Protein AF-A0A3D3VNW4-F1 (afdb_monomer_lite)

Foldseek 3Di:
DDDDDDDDDDDDDDPPPPPPPVPPPVVNVVVVVVVVVVVVVVVVVVLVVLLVVLLLLLLCLLAVVCLDDDNNQLSLLSNLLSLLVCVVSVHHSLRSLVVSVVVYPDDPVRRVQSSVLSVVQCVVCVVVDDPVQSVCSNVRHGGPDDRDRRDD

Radius of gyration: 31.42 Å; chains: 1; bounding box: 55×64×94 Å

Sequence (152 aa):
MRPTLSALFLVPTLLASLGLSQVVPVQANIDAQAQRRVQEQAEVARRQRRIEDHLQRIVPALDPQNLTGPKATLTTSQALAALFSLQTEGVSPREALRRAVDCSDLTAQTTRAPMNYLFLCWQTNAKKITSPIAQSMRSGSPPPFPIAPFAP

Structure (mmCIF, N/CA/C/O backbone):
data_AF-A0A3D3VNW4-F1
#
_entry.id   AF-A0A3D3VNW4-F1
#
loop_
_atom_site.group_PDB
_atom_site.id
_atom_site.type_symbol
_atom_site.label_atom_id
_atom_site.label_alt_id
_atom_site.label_comp_id
_atom_site.label_asym_id
_atom_site.label_entity_id
_atom_site.label_seq_id
_atom_site.pdbx_PDB_ins_code
_atom_site.Cartn_x
_atom_site.Cartn_y
_atom_site.Cartn_z
_atom_site.occupancy
_atom_site.B_iso_or_equiv
_atom_site.auth_seq_id
_atom_site.auth_comp_id
_atom_site.auth_asym_id
_atom_site.auth_atom_id
_atom_site.pdbx_PDB_model_num
ATOM 1 N N . MET A 1 1 ? -38.430 50.744 72.245 1.00 38.31 1 MET A N 1
ATOM 2 C CA . MET A 1 1 ? -39.179 50.004 73.278 1.00 38.31 1 MET A CA 1
ATOM 3 C C . MET A 1 1 ? -38.632 48.583 73.346 1.00 38.31 1 MET A C 1
ATOM 5 O O . MET A 1 1 ? -38.533 47.933 72.320 1.00 38.31 1 MET A O 1
ATOM 9 N N . ARG A 1 2 ? -38.173 48.220 74.550 1.00 40.16 2 ARG A N 1
ATOM 10 C CA . ARG A 1 2 ? -37.872 46.900 75.147 1.00 40.16 2 ARG A CA 1
ATOM 11 C C . ARG A 1 2 ? -38.702 45.692 74.610 1.00 40.16 2 ARG A C 1
ATOM 13 O O . ARG A 1 2 ? -39.829 45.935 74.200 1.00 40.16 2 ARG A O 1
ATOM 20 N N . PRO A 1 3 ? -38.333 44.422 74.908 1.00 55.91 3 PRO A N 1
ATOM 21 C CA . PRO A 1 3 ? -37.075 43.688 74.653 1.00 55.91 3 PRO A CA 1
ATOM 22 C C . PRO A 1 3 ? -37.359 42.161 74.413 1.00 55.91 3 PRO A C 1
ATOM 24 O O . PRO A 1 3 ? -38.501 41.781 74.176 1.00 55.91 3 PRO A O 1
ATOM 27 N N . THR A 1 4 ? -36.352 41.292 74.628 1.00 46.75 4 THR A N 1
ATOM 28 C CA . THR A 1 4 ? -36.445 39.870 75.082 1.00 46.75 4 THR A CA 1
ATOM 29 C C . THR A 1 4 ? -36.952 38.815 74.073 1.00 46.75 4 THR A C 1
ATOM 31 O O . THR A 1 4 ? -37.939 39.034 73.399 1.00 46.75 4 THR A O 1
ATOM 34 N N . LEU A 1 5 ? -36.359 37.625 73.900 1.00 46.22 5 LEU A N 1
ATOM 35 C CA . LEU A 1 5 ? -35.651 36.756 74.846 1.00 46.22 5 LEU A CA 1
ATOM 36 C C . LEU A 1 5 ? -34.738 35.741 74.125 1.00 46.22 5 LEU A C 1
ATOM 38 O O . LEU A 1 5 ? -35.015 35.286 73.020 1.00 46.22 5 LEU A O 1
ATOM 42 N N . SER A 1 6 ? -33.682 35.383 74.848 1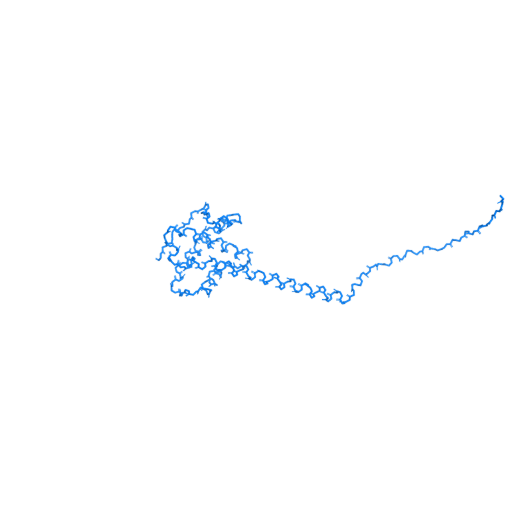.00 46.81 6 SER A N 1
ATOM 43 C CA . SER A 1 6 ? -32.773 34.245 74.730 1.00 46.81 6 SER A CA 1
ATOM 44 C C . SER A 1 6 ? -33.367 32.927 74.220 1.00 46.81 6 SER A C 1
ATOM 46 O O . SER A 1 6 ? -34.413 32.504 74.697 1.00 46.81 6 SER A O 1
ATOM 48 N N . ALA A 1 7 ? -32.579 32.187 73.435 1.00 48.78 7 ALA A N 1
ATOM 49 C CA . ALA A 1 7 ? -32.370 30.752 73.653 1.00 48.78 7 ALA A CA 1
ATOM 50 C C . ALA A 1 7 ? -31.088 30.292 72.940 1.00 48.78 7 ALA A C 1
ATOM 52 O O . ALA A 1 7 ? -31.068 30.024 71.742 1.00 48.78 7 ALA A O 1
ATOM 53 N N . LEU A 1 8 ? -30.008 30.216 73.717 1.00 49.47 8 LEU A N 1
ATOM 54 C CA . LEU A 1 8 ? -28.849 29.380 73.429 1.00 49.47 8 LEU A CA 1
ATOM 55 C C . LEU A 1 8 ? -29.329 27.923 73.460 1.00 49.47 8 LEU A C 1
ATOM 57 O O . LEU A 1 8 ? -29.712 27.436 74.521 1.00 49.47 8 LEU A O 1
ATOM 61 N N . PHE A 1 9 ? -29.299 27.238 72.320 1.00 42.00 9 PHE A N 1
ATOM 62 C CA . PHE A 1 9 ? -29.324 25.780 72.283 1.00 42.00 9 PHE A CA 1
ATOM 63 C C . PHE A 1 9 ? -28.052 25.289 71.597 1.00 42.00 9 PHE A C 1
ATOM 65 O O . PHE A 1 9 ? -27.801 25.536 70.420 1.00 42.00 9 PHE A O 1
ATOM 72 N N . LEU A 1 10 ? -27.223 24.654 72.416 1.00 45.44 10 LEU A N 1
ATOM 73 C CA . LEU A 1 10 ? -26.087 23.832 72.035 1.00 45.44 10 LEU A CA 1
ATOM 74 C C . LEU A 1 10 ? -26.578 22.514 71.400 1.00 45.44 10 LEU A C 1
ATOM 76 O O . LEU A 1 10 ? -27.710 22.102 71.654 1.00 45.44 10 LEU A O 1
ATOM 80 N N . VAL A 1 11 ? -25.631 21.814 70.750 1.00 44.25 11 VAL A N 1
ATOM 81 C CA . VAL A 1 11 ? -25.617 20.381 70.348 1.00 44.25 11 VAL A CA 1
ATOM 82 C C . VAL A 1 11 ? -26.058 20.112 68.885 1.00 44.25 11 VAL A C 1
ATOM 84 O O . VAL A 1 11 ? -27.041 20.695 68.443 1.00 44.25 11 VAL A O 1
ATOM 87 N N . PRO A 1 12 ? -25.460 19.158 68.130 1.00 47.75 12 PRO A N 1
ATOM 88 C CA . PRO A 1 12 ? -24.067 18.696 68.035 1.00 47.75 12 PRO A CA 1
ATOM 89 C C . PRO A 1 12 ? -23.538 18.664 66.576 1.00 47.75 12 PRO A C 1
ATOM 91 O O . PRO A 1 12 ? -24.267 18.741 65.592 1.00 47.75 12 PRO A O 1
ATOM 94 N N . THR A 1 13 ? -22.234 18.435 66.448 1.00 51.59 13 THR A N 1
ATOM 95 C CA . THR A 1 13 ? -21.565 17.871 65.267 1.00 51.59 13 THR A CA 1
ATOM 96 C C . THR A 1 13 ? -22.319 16.696 64.631 1.00 51.59 13 THR A C 1
ATOM 98 O O . THR A 1 13 ? -22.477 15.652 65.262 1.00 51.59 13 THR A O 1
ATOM 101 N N . LEU A 1 14 ? -22.633 16.808 63.340 1.00 43.06 14 LEU A N 1
ATOM 102 C CA . LEU A 1 14 ? -22.711 15.667 62.426 1.00 43.06 14 LEU A CA 1
ATOM 103 C C . LEU A 1 14 ? -21.793 15.949 61.233 1.00 43.06 14 LEU A C 1
ATOM 105 O O . LEU A 1 14 ? -22.206 16.433 60.181 1.00 43.06 14 LEU A O 1
ATOM 109 N N . LEU A 1 15 ? -20.509 15.630 61.431 1.00 46.66 15 LEU A N 1
ATOM 110 C CA . LEU A 1 15 ? -19.656 15.153 60.348 1.00 46.66 15 LEU A CA 1
ATOM 111 C C . LEU A 1 15 ? -20.322 13.889 59.791 1.00 46.66 15 LEU A C 1
ATOM 113 O O . LEU A 1 15 ? -20.152 12.796 60.321 1.00 46.66 15 LEU A O 1
ATOM 117 N N . ALA A 1 16 ? -21.127 14.050 58.754 1.00 42.75 16 ALA A N 1
ATOM 118 C CA . ALA A 1 16 ? -21.629 12.943 57.960 1.00 42.75 16 ALA A CA 1
ATOM 119 C C . ALA A 1 16 ? -21.883 13.426 56.531 1.00 42.75 16 ALA A C 1
ATOM 121 O O . ALA A 1 16 ? -22.953 13.217 55.965 1.00 42.75 16 ALA A O 1
ATOM 122 N N . SER A 1 17 ? -20.881 14.051 55.906 1.00 46.41 17 SER A N 1
ATOM 123 C CA . SER A 1 17 ? -20.749 13.961 54.453 1.00 46.41 17 SER A CA 1
ATOM 124 C C . SER A 1 17 ? -20.330 12.528 54.132 1.00 46.41 17 SER A C 1
ATOM 126 O O . SER A 1 17 ? -19.166 12.218 53.884 1.00 46.41 17 SER A O 1
ATOM 128 N N . LEU A 1 18 ? -21.326 11.642 54.227 1.00 41.62 18 LEU A N 1
ATOM 129 C CA . LEU A 1 18 ? -21.352 10.328 53.614 1.00 41.62 18 LEU A CA 1
ATOM 130 C C . LEU A 1 18 ? -20.680 10.444 52.255 1.00 41.62 18 LEU A C 1
ATOM 132 O O . LEU A 1 18 ? -21.104 11.241 51.414 1.00 41.62 18 LEU A O 1
ATOM 136 N N . GLY A 1 19 ? -19.608 9.672 52.085 1.00 42.41 19 GLY A N 1
ATOM 137 C CA . GLY A 1 19 ? -18.965 9.494 50.802 1.00 42.41 19 GLY A CA 1
ATOM 138 C C . GLY A 1 19 ? -20.049 9.249 49.769 1.00 42.41 19 GLY A C 1
ATOM 139 O O . GLY A 1 19 ? -20.773 8.255 49.844 1.00 42.41 19 GLY A O 1
ATOM 140 N N . LEU A 1 20 ? -20.173 10.193 48.839 1.00 43.53 20 LEU A N 1
ATOM 141 C CA . LEU A 1 20 ? -20.898 10.022 47.597 1.00 43.53 20 LEU A CA 1
ATOM 142 C C . LEU A 1 20 ? -20.192 8.890 46.846 1.00 43.53 20 LEU A C 1
ATOM 144 O O . LEU A 1 20 ? -19.396 9.121 45.942 1.00 43.53 20 LEU A O 1
ATOM 148 N N . SER A 1 21 ? -20.468 7.646 47.237 1.00 47.94 21 SER A N 1
ATOM 149 C CA . SER A 1 21 ? -20.459 6.552 46.287 1.00 47.94 21 SER A CA 1
ATOM 150 C C . SER A 1 21 ? -21.483 6.965 45.247 1.00 47.94 21 SER A C 1
ATOM 152 O O . SER A 1 21 ? -22.687 6.840 45.466 1.00 47.94 21 SER A O 1
ATOM 154 N N . GLN A 1 22 ? -21.001 7.563 44.156 1.00 51.34 22 GLN A N 1
ATOM 155 C CA . GLN A 1 22 ? -21.754 7.669 42.922 1.00 51.34 22 GLN A CA 1
ATOM 156 C C . GLN A 1 22 ? -22.114 6.240 42.523 1.00 51.34 22 GLN A C 1
ATOM 158 O O . GLN A 1 22 ? -21.373 5.553 41.823 1.00 51.34 22 GLN A O 1
ATOM 163 N N . VAL A 1 23 ? -23.255 5.771 43.012 1.00 49.50 23 VAL A N 1
ATOM 164 C CA . VAL A 1 23 ? -23.932 4.612 42.462 1.00 49.50 23 VAL A CA 1
ATOM 165 C C . VAL A 1 23 ? -24.478 5.100 41.130 1.00 49.50 23 VAL A C 1
ATOM 167 O O . VAL A 1 23 ? -25.577 5.643 41.051 1.00 49.50 23 VAL A O 1
ATOM 170 N N . VAL A 1 24 ? -23.657 5.000 40.083 1.00 54.84 24 VAL A N 1
ATOM 171 C CA . VAL A 1 24 ? -24.140 5.150 38.713 1.00 54.84 24 VAL A CA 1
ATOM 172 C C . VAL A 1 24 ? -25.221 4.081 38.552 1.00 54.84 24 VAL A C 1
ATOM 174 O O . VAL A 1 24 ? -24.919 2.900 38.752 1.00 54.84 24 VAL A O 1
ATOM 177 N N . PRO A 1 25 ? -26.482 4.455 38.270 1.00 60.22 25 PRO A N 1
ATOM 178 C CA . PRO A 1 25 ? -27.547 3.477 38.133 1.00 60.22 25 PRO A CA 1
ATOM 179 C C . PRO A 1 25 ? -27.129 2.465 37.067 1.00 60.22 25 PRO A C 1
ATOM 181 O O . PRO A 1 25 ? -26.624 2.847 36.012 1.00 60.22 25 PRO A O 1
ATOM 184 N N . VAL A 1 26 ? -27.309 1.173 37.354 1.00 61.88 26 VAL A N 1
ATOM 185 C CA . VAL A 1 26 ? -26.850 0.053 36.509 1.00 61.88 26 VAL A CA 1
ATOM 186 C C . VAL A 1 26 ? -27.244 0.251 35.037 1.00 61.88 26 VAL A C 1
ATOM 188 O O . VAL A 1 26 ? -26.449 -0.041 34.147 1.00 61.88 26 VAL A O 1
ATOM 191 N N . GLN A 1 27 ? -28.407 0.859 34.783 1.00 61.34 27 GLN A N 1
ATOM 192 C CA . GLN A 1 27 ? -28.884 1.211 33.445 1.00 61.34 27 GLN A CA 1
ATOM 193 C C . GLN A 1 27 ? -27.986 2.223 32.710 1.00 61.34 27 GLN A C 1
ATOM 195 O O . GLN A 1 27 ? -27.652 2.004 31.552 1.00 61.34 27 GLN A O 1
ATOM 200 N N . ALA A 1 28 ? -27.506 3.274 33.382 1.00 62.59 28 ALA A N 1
ATOM 201 C CA . ALA A 1 28 ? -26.591 4.247 32.779 1.00 62.59 28 ALA A CA 1
ATOM 202 C C . ALA A 1 28 ? -25.217 3.631 32.456 1.00 62.59 28 ALA A C 1
ATOM 204 O O . ALA A 1 28 ? -24.564 4.043 31.500 1.00 62.59 28 ALA A O 1
ATOM 205 N N . ASN A 1 29 ? -24.783 2.618 33.215 1.00 68.75 29 ASN A N 1
ATOM 206 C CA . ASN A 1 29 ? -23.558 1.876 32.908 1.00 68.75 29 ASN A CA 1
ATOM 207 C C . ASN A 1 29 ? -23.748 0.940 31.697 1.00 68.75 29 ASN A C 1
ATOM 209 O O . ASN A 1 29 ? -22.856 0.840 30.856 1.00 68.75 29 ASN A O 1
ATOM 213 N N . ILE A 1 30 ? -24.919 0.303 31.566 1.00 69.94 30 ILE A N 1
ATOM 214 C CA . ILE A 1 30 ? -25.278 -0.515 30.395 1.00 69.94 30 ILE A CA 1
ATOM 215 C C . ILE A 1 30 ? -25.348 0.354 29.132 1.00 69.94 30 ILE A C 1
ATOM 217 O O . ILE A 1 30 ? -24.743 0.003 28.118 1.00 69.94 30 ILE A O 1
ATOM 221 N N . ASP A 1 31 ? -26.002 1.514 29.203 1.00 73.56 31 ASP A N 1
ATO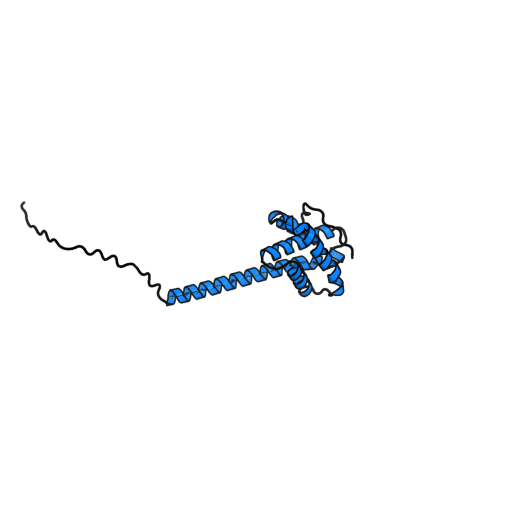M 222 C CA . ASP A 1 31 ? -26.118 2.437 28.072 1.00 73.56 31 ASP A CA 1
ATOM 223 C C . ASP A 1 31 ? -24.748 3.019 27.680 1.00 73.56 31 ASP A C 1
ATOM 225 O O . ASP A 1 31 ? -24.418 3.090 26.495 1.00 73.56 31 ASP A O 1
ATOM 229 N N . ALA A 1 32 ? -23.890 3.348 28.654 1.00 76.00 32 ALA A N 1
ATOM 230 C CA . ALA A 1 32 ? -22.519 3.794 28.396 1.00 76.00 32 ALA A CA 1
ATOM 231 C C . ALA A 1 32 ? -21.650 2.692 27.761 1.00 76.00 32 ALA A C 1
ATOM 233 O O . ALA A 1 32 ? -20.858 2.970 26.861 1.00 76.00 32 ALA A O 1
ATOM 234 N N . GLN A 1 33 ? -21.797 1.433 28.186 1.00 77.81 33 GLN A N 1
ATOM 235 C CA . GLN A 1 33 ? -21.113 0.300 27.555 1.00 77.81 33 GLN A CA 1
ATOM 236 C C . GLN A 1 33 ? -21.622 0.044 26.132 1.00 77.81 33 GLN A C 1
ATOM 238 O O . GLN A 1 33 ? -20.817 -0.222 25.239 1.00 77.81 33 GLN A O 1
ATOM 243 N N . ALA A 1 34 ? -22.931 0.160 25.896 1.00 79.75 34 ALA A N 1
ATOM 244 C CA . ALA A 1 34 ? -23.509 0.057 24.561 1.00 79.75 34 ALA A CA 1
ATOM 245 C C . ALA A 1 34 ? -22.986 1.173 23.639 1.00 79.75 34 ALA A C 1
ATOM 247 O O . ALA A 1 34 ? -22.551 0.890 22.524 1.00 79.75 34 ALA A O 1
ATOM 248 N N . GLN A 1 35 ? -22.927 2.418 24.122 1.00 81.38 35 GLN A N 1
ATOM 249 C CA . GLN A 1 35 ? -22.357 3.545 23.377 1.00 81.38 35 GLN A CA 1
ATOM 250 C C . GLN A 1 35 ? -20.870 3.347 23.061 1.00 81.38 35 GLN A C 1
ATOM 252 O O . GLN A 1 35 ? -20.462 3.601 21.929 1.00 81.38 35 GLN A O 1
ATOM 257 N N . ARG A 1 36 ? -20.069 2.842 24.011 1.00 83.25 36 ARG A N 1
ATOM 258 C CA . ARG A 1 36 ? -18.652 2.508 23.769 1.00 83.25 36 ARG A CA 1
ATOM 259 C C . ARG A 1 36 ? -18.496 1.459 22.673 1.00 83.25 36 ARG A C 1
ATOM 261 O O . ARG A 1 36 ? -17.745 1.687 21.736 1.00 83.25 36 ARG A O 1
ATOM 268 N N . ARG A 1 37 ? -19.273 0.370 22.715 1.00 85.19 37 ARG A N 1
ATOM 269 C CA . ARG A 1 37 ? -19.248 -0.661 21.659 1.00 85.19 37 ARG A CA 1
ATOM 270 C C . ARG A 1 37 ? -19.607 -0.092 20.286 1.00 85.19 37 ARG A C 1
ATOM 272 O O . ARG A 1 37 ? -18.973 -0.445 19.299 1.00 85.19 37 ARG A O 1
ATOM 279 N N . VAL A 1 38 ? -20.600 0.797 20.209 1.00 89.88 38 VAL A N 1
ATOM 280 C CA . VAL A 1 38 ? -20.978 1.458 18.948 1.00 89.88 38 VAL A CA 1
ATOM 281 C C . VAL A 1 38 ? -19.858 2.372 18.440 1.00 89.88 38 VAL A C 1
ATOM 283 O O . VAL A 1 38 ? -19.568 2.376 17.244 1.00 89.88 38 VAL A O 1
ATOM 286 N N . GLN A 1 39 ? -19.199 3.121 19.328 1.00 89.38 39 GLN A N 1
ATOM 287 C CA . GLN A 1 39 ? -18.056 3.968 18.970 1.00 89.38 39 GLN A CA 1
ATOM 288 C C . GLN A 1 39 ? -16.872 3.131 18.471 1.00 89.38 39 GLN A C 1
ATOM 290 O O . GLN A 1 39 ? -16.349 3.410 17.394 1.00 8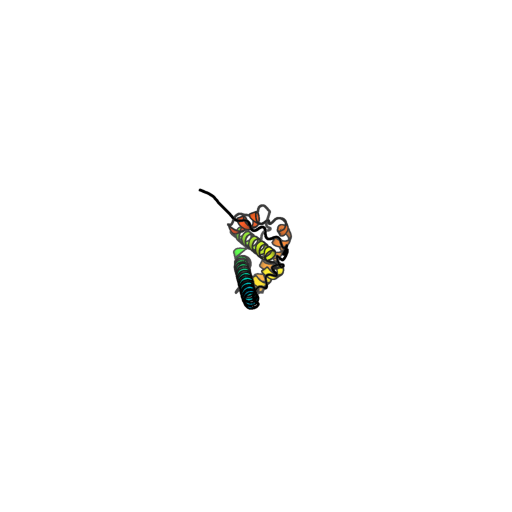9.38 39 GLN A O 1
ATOM 295 N N . GLU A 1 40 ? -16.521 2.058 19.180 1.00 90.25 40 GLU A N 1
ATOM 296 C CA . GLU A 1 40 ? -15.470 1.115 18.782 1.00 90.25 40 GLU A CA 1
ATOM 297 C C . GLU A 1 40 ? -15.767 0.496 17.406 1.00 90.25 40 GLU A C 1
ATOM 299 O O . GLU A 1 40 ? -14.907 0.480 16.524 1.00 90.25 40 GLU A O 1
ATOM 304 N N . GLN A 1 41 ? -17.006 0.052 17.165 1.00 90.81 41 GLN A N 1
ATOM 305 C CA . GLN A 1 41 ? -17.421 -0.469 15.858 1.00 90.81 41 GLN A CA 1
ATOM 306 C C . GLN A 1 41 ? -17.311 0.585 14.751 1.00 90.81 41 GLN A C 1
ATOM 308 O O . GLN A 1 41 ? -16.850 0.281 13.647 1.00 90.81 41 GLN A O 1
ATOM 313 N N . ALA A 1 42 ? -17.698 1.832 15.031 1.00 91.00 42 ALA A N 1
ATOM 314 C CA . ALA A 1 42 ? -17.582 2.925 14.074 1.00 91.00 42 ALA A CA 1
ATOM 315 C C . ALA A 1 42 ? -16.114 3.245 13.744 1.00 91.00 42 ALA A C 1
ATOM 317 O O . ALA A 1 42 ? -15.787 3.505 12.583 1.00 91.00 42 ALA A O 1
ATOM 318 N N . GLU A 1 43 ? -15.217 3.203 14.728 1.00 92.06 43 GLU A N 1
ATOM 319 C CA . GLU A 1 43 ? -13.780 3.402 14.526 1.00 92.06 43 GLU A CA 1
ATOM 320 C C . GLU A 1 43 ? -13.155 2.282 13.695 1.00 92.06 43 GLU A C 1
ATOM 322 O O . GLU A 1 43 ? -12.429 2.565 12.737 1.00 92.06 43 GLU A O 1
ATOM 327 N N . VAL A 1 44 ? -13.499 1.025 13.990 1.00 92.12 44 VAL A N 1
ATOM 328 C CA . VAL A 1 44 ? -13.050 -0.140 13.216 1.00 92.12 44 VAL A CA 1
ATOM 329 C C . VAL A 1 44 ? -13.528 -0.042 11.768 1.00 92.12 44 VAL A C 1
ATOM 331 O O . VAL A 1 44 ? -12.722 -0.195 10.849 1.00 92.12 44 VAL A O 1
ATOM 334 N N . ALA A 1 45 ? -14.801 0.292 11.542 1.00 92.50 45 ALA A N 1
ATOM 335 C CA . ALA A 1 45 ? -15.345 0.462 10.197 1.00 92.50 45 ALA A CA 1
ATOM 336 C C . ALA A 1 45 ? -14.652 1.603 9.432 1.00 92.50 45 ALA A C 1
ATOM 338 O O . ALA A 1 45 ? -14.325 1.461 8.253 1.00 92.50 45 ALA A O 1
ATOM 339 N N . ARG A 1 46 ? -14.376 2.735 10.095 1.00 93.12 46 ARG A N 1
ATOM 340 C CA . ARG A 1 46 ? -13.630 3.853 9.493 1.00 93.12 46 ARG A CA 1
ATOM 341 C C . ARG A 1 46 ? -12.202 3.454 9.140 1.00 93.12 46 ARG A C 1
ATOM 343 O O . ARG A 1 46 ? -11.731 3.817 8.067 1.00 93.12 46 ARG A O 1
ATOM 350 N N . ARG A 1 47 ? -11.515 2.724 10.022 1.00 93.12 47 ARG A N 1
ATOM 351 C CA . ARG A 1 47 ? -10.170 2.198 9.756 1.00 93.12 47 ARG A CA 1
ATOM 352 C C . ARG A 1 47 ? -10.173 1.258 8.557 1.00 93.12 47 ARG A C 1
ATOM 354 O O . ARG A 1 47 ? -9.335 1.411 7.676 1.00 93.12 47 ARG A O 1
ATOM 361 N N . GLN A 1 48 ? -11.135 0.344 8.495 1.00 93.56 48 GLN A N 1
ATOM 362 C CA . GLN A 1 48 ? -11.249 -0.608 7.396 1.00 93.56 48 GLN A CA 1
ATOM 363 C C . GLN A 1 48 ? -11.433 0.096 6.043 1.00 93.56 48 GLN A C 1
ATOM 365 O O . GLN A 1 48 ? -10.714 -0.215 5.098 1.00 93.56 48 GLN A O 1
ATOM 370 N N . ARG A 1 49 ? -12.286 1.127 5.979 1.00 94.06 49 ARG A N 1
ATOM 371 C CA . ARG A 1 49 ? -12.442 1.953 4.768 1.00 94.06 49 ARG A CA 1
ATOM 372 C C . ARG A 1 49 ? -11.142 2.641 4.351 1.00 94.06 49 ARG A C 1
ATOM 374 O O . ARG A 1 49 ? -10.774 2.584 3.188 1.00 94.06 49 ARG A O 1
ATOM 381 N N . ARG A 1 50 ? -10.400 3.235 5.296 1.00 94.62 50 ARG A N 1
ATOM 382 C CA . ARG A 1 50 ? -9.099 3.859 4.979 1.00 94.62 50 ARG A CA 1
ATOM 383 C C . ARG A 1 50 ? -8.093 2.842 4.439 1.00 94.62 50 ARG A C 1
ATOM 385 O O . ARG A 1 50 ? -7.338 3.164 3.527 1.00 94.62 50 ARG A O 1
ATOM 392 N N . ILE A 1 51 ? -8.075 1.627 4.992 1.00 95.06 51 ILE A N 1
ATOM 393 C CA . ILE A 1 51 ? -7.230 0.537 4.488 1.00 95.06 51 ILE A CA 1
ATOM 394 C C . ILE A 1 51 ? -7.600 0.219 3.036 1.00 95.06 51 ILE A C 1
ATOM 396 O O . ILE A 1 51 ? -6.714 0.192 2.187 1.00 95.06 51 ILE A O 1
ATOM 400 N N . GLU A 1 52 ? -8.883 0.035 2.735 1.00 95.00 52 GLU A N 1
ATOM 401 C CA . GLU A 1 52 ? -9.371 -0.241 1.377 1.00 95.00 52 GLU A CA 1
ATOM 402 C C . GLU A 1 52 ? -9.024 0.886 0.395 1.00 95.00 52 GLU A C 1
ATOM 404 O O . GLU A 1 52 ? -8.458 0.617 -0.666 1.00 95.00 52 GLU A O 1
ATOM 409 N N . ASP A 1 53 ? -9.237 2.145 0.782 1.00 95.19 53 ASP A N 1
ATOM 410 C CA . ASP A 1 53 ? -8.868 3.314 -0.024 1.00 95.19 53 ASP A CA 1
ATOM 411 C C . ASP A 1 53 ? -7.366 3.332 -0.346 1.00 95.19 53 ASP A C 1
ATOM 413 O O . ASP A 1 53 ? -6.944 3.684 -1.451 1.00 95.19 53 ASP A O 1
ATOM 417 N N . HIS A 1 54 ? -6.521 2.966 0.622 1.00 95.12 54 HIS A N 1
ATOM 418 C CA . HIS A 1 54 ? -5.080 2.886 0.410 1.00 95.12 54 HIS A CA 1
ATOM 419 C C . HIS A 1 54 ? -4.679 1.694 -0.463 1.00 95.12 54 HIS A C 1
ATOM 421 O O . HIS A 1 54 ? -3.781 1.848 -1.289 1.00 95.12 54 HIS A O 1
ATOM 427 N N . LEU A 1 55 ? -5.348 0.545 -0.341 1.00 95.56 55 LEU A N 1
ATOM 428 C CA . LEU A 1 55 ? -5.121 -0.605 -1.219 1.00 95.56 55 LEU A CA 1
ATOM 429 C C . LEU A 1 55 ? -5.454 -0.261 -2.675 1.00 95.56 55 LEU A C 1
ATOM 431 O O . LEU A 1 55 ? -4.644 -0.528 -3.560 1.00 95.56 55 LEU A O 1
ATOM 435 N N . GLN A 1 56 ? -6.574 0.422 -2.923 1.00 94.56 56 GLN A N 1
ATOM 436 C CA . GLN A 1 56 ? -6.960 0.858 -4.270 1.00 94.56 56 GLN A CA 1
ATOM 437 C C . GLN A 1 56 ? -5.935 1.804 -4.910 1.00 94.56 56 GLN A C 1
ATOM 439 O O . GLN A 1 56 ? -5.727 1.764 -6.119 1.00 94.56 56 GLN A O 1
ATOM 444 N N . ARG A 1 57 ? -5.230 2.619 -4.115 1.00 94.00 57 ARG A N 1
ATOM 445 C CA . ARG A 1 57 ? -4.155 3.497 -4.619 1.00 94.00 57 ARG A CA 1
ATOM 446 C C . ARG A 1 57 ? -2.886 2.749 -5.027 1.00 94.00 57 ARG A C 1
ATOM 448 O O . ARG A 1 57 ? -2.068 3.316 -5.744 1.00 94.00 57 ARG A O 1
ATOM 455 N N . ILE A 1 58 ? -2.705 1.509 -4.575 1.00 96.06 58 ILE A N 1
ATOM 456 C CA . ILE A 1 58 ? -1.572 0.660 -4.965 1.00 96.06 58 ILE A CA 1
ATOM 457 C C . ILE A 1 58 ? -1.849 -0.023 -6.308 1.00 96.06 58 ILE A C 1
ATOM 459 O O . ILE A 1 58 ? -0.919 -0.200 -7.089 1.00 96.06 58 ILE A O 1
ATOM 463 N N . VAL A 1 59 ? -3.110 -0.365 -6.598 1.00 94.88 59 VAL A N 1
ATOM 464 C CA . VAL A 1 59 ? -3.509 -1.144 -7.785 1.00 94.88 59 VAL A CA 1
ATOM 465 C C . VAL A 1 59 ? -2.940 -0.603 -9.107 1.00 94.88 59 VAL A C 1
ATOM 467 O O . VAL A 1 59 ? -2.397 -1.408 -9.860 1.00 94.88 59 VAL A O 1
ATOM 470 N N . PRO A 1 60 ? -2.944 0.716 -9.400 1.00 93.69 60 PRO A N 1
ATOM 471 C CA . PRO A 1 60 ? -2.354 1.230 -10.638 1.00 93.69 60 PRO A CA 1
ATOM 472 C C . PRO A 1 60 ? -0.870 0.885 -10.800 1.00 93.69 60 PRO A C 1
ATOM 474 O O . PRO A 1 60 ? -0.410 0.663 -11.914 1.00 93.69 60 PRO A O 1
ATOM 477 N N . ALA A 1 61 ? -0.130 0.800 -9.692 1.00 94.00 61 ALA A N 1
ATOM 478 C CA . ALA A 1 61 ? 1.284 0.445 -9.672 1.00 94.00 61 ALA A CA 1
ATOM 479 C C . ALA A 1 61 ? 1.536 -1.070 -9.777 1.00 94.00 61 ALA A C 1
ATOM 481 O O . ALA A 1 61 ? 2.690 -1.487 -9.802 1.00 94.00 61 ALA A O 1
ATOM 482 N N . LEU A 1 62 ? 0.488 -1.900 -9.816 1.00 94.31 62 LEU A N 1
ATOM 483 C CA . LEU A 1 62 ? 0.590 -3.338 -10.081 1.00 94.31 62 LEU A CA 1
ATOM 484 C C . LEU A 1 62 ? 0.529 -3.670 -11.577 1.00 94.31 62 LEU A C 1
ATOM 486 O O . LEU A 1 62 ? 0.783 -4.814 -11.947 1.00 94.31 62 LEU A O 1
ATOM 490 N N . ASP A 1 63 ? 0.217 -2.689 -12.424 1.00 92.50 63 ASP A N 1
ATOM 491 C CA . ASP A 1 63 ? 0.260 -2.821 -13.876 1.00 92.50 63 ASP A CA 1
ATOM 492 C C . ASP A 1 63 ? 1.650 -2.403 -14.407 1.00 92.50 63 ASP A C 1
ATOM 494 O O . ASP A 1 63 ? 2.045 -1.239 -14.245 1.00 92.50 63 ASP A O 1
ATOM 498 N N . PRO A 1 64 ? 2.399 -3.309 -15.070 1.00 91.19 64 PRO A N 1
ATOM 499 C CA . PRO A 1 64 ? 3.686 -2.994 -15.692 1.00 91.19 64 PRO A CA 1
ATOM 500 C C . PRO A 1 64 ? 3.648 -1.780 -16.635 1.00 91.19 64 PRO A C 1
ATOM 502 O O . PRO A 1 64 ? 4.637 -1.050 -16.745 1.00 91.19 64 PRO A O 1
ATOM 505 N N . GLN A 1 65 ? 2.519 -1.532 -17.304 1.00 90.12 65 GLN A N 1
ATOM 506 C CA . GLN A 1 65 ? 2.376 -0.415 -18.241 1.00 90.12 65 GLN A CA 1
ATOM 507 C C . GLN A 1 65 ? 2.427 0.942 -17.532 1.00 90.12 65 GLN A C 1
ATOM 509 O O . GLN A 1 65 ? 2.969 1.901 -18.071 1.00 90.12 65 GLN A O 1
ATOM 514 N N . ASN A 1 66 ? 1.936 1.021 -16.293 1.00 91.06 66 ASN A N 1
ATOM 515 C CA . ASN A 1 66 ? 1.973 2.251 -15.498 1.00 91.06 66 ASN A CA 1
ATOM 516 C C . ASN A 1 66 ? 3.317 2.457 -14.783 1.00 91.06 66 ASN A C 1
ATOM 518 O O . ASN A 1 66 ? 3.622 3.567 -14.340 1.00 91.06 66 ASN A O 1
ATOM 522 N N . LEU A 1 67 ? 4.120 1.394 -14.677 1.00 91.06 67 LEU A N 1
ATOM 523 C CA . LEU A 1 67 ? 5.481 1.423 -14.141 1.00 91.06 67 LEU A CA 1
ATOM 524 C C . LEU A 1 67 ? 6.550 1.675 -15.211 1.00 91.06 67 LEU A C 1
ATOM 526 O O . LEU A 1 67 ? 7.725 1.831 -14.882 1.00 91.06 67 LEU A O 1
ATOM 530 N N . THR A 1 68 ? 6.160 1.746 -16.482 1.00 86.88 68 THR A N 1
ATOM 531 C CA . THR A 1 68 ? 7.046 2.085 -17.596 1.00 86.88 68 THR A CA 1
ATOM 532 C C . THR A 1 68 ? 6.642 3.441 -18.190 1.00 86.88 68 THR A C 1
ATOM 534 O O . THR A 1 68 ? 5.470 3.795 -18.266 1.00 86.88 68 THR A O 1
ATOM 537 N N . GLY A 1 69 ? 7.623 4.272 -18.557 1.00 85.69 69 GLY A N 1
ATOM 538 C CA . GLY A 1 69 ? 7.378 5.585 -19.170 1.00 85.69 69 GLY A CA 1
ATOM 539 C C . GLY A 1 69 ? 7.332 6.786 -18.203 1.00 85.69 69 GLY A C 1
ATOM 540 O O . GLY A 1 69 ? 7.781 6.699 -17.059 1.00 85.69 69 GLY A O 1
ATOM 541 N N . PRO A 1 70 ? 6.824 7.952 -18.653 1.00 83.94 70 PRO A N 1
ATOM 542 C CA . PRO A 1 70 ? 7.023 9.239 -17.973 1.00 83.94 70 PRO A CA 1
ATOM 543 C C . PRO A 1 70 ? 6.267 9.365 -16.644 1.00 83.94 70 PRO A C 1
ATOM 545 O O . PRO A 1 70 ? 6.632 10.179 -15.798 1.00 83.94 70 PRO A O 1
ATOM 548 N N . LYS A 1 71 ? 5.216 8.559 -16.445 1.00 87.94 71 LYS A N 1
ATOM 549 C CA . LYS A 1 71 ? 4.412 8.538 -15.213 1.00 87.94 71 LYS A CA 1
ATOM 550 C C . LYS A 1 71 ? 4.883 7.490 -14.201 1.00 87.94 71 LYS A C 1
ATOM 552 O O . LYS A 1 71 ? 4.337 7.450 -13.101 1.00 87.94 71 LYS A O 1
ATOM 557 N N . ALA A 1 72 ? 5.898 6.687 -14.528 1.00 90.06 72 ALA A N 1
ATOM 558 C CA . ALA A 1 72 ? 6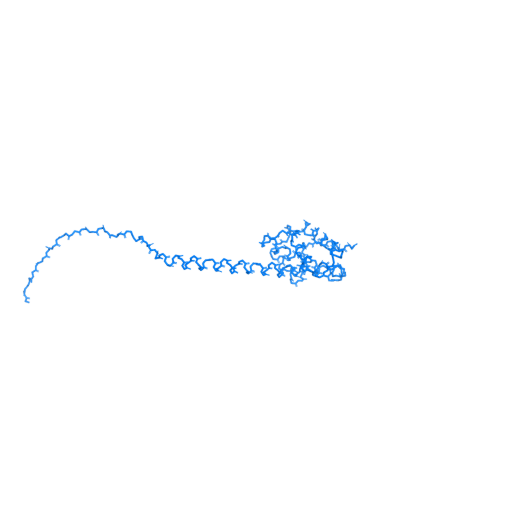.374 5.595 -13.681 1.00 90.06 72 ALA A CA 1
ATOM 559 C C . ALA A 1 72 ? 6.748 6.072 -12.272 1.00 90.06 72 ALA A C 1
ATOM 561 O O . ALA A 1 72 ? 6.223 5.575 -11.279 1.00 90.06 72 ALA A O 1
ATOM 562 N N . THR A 1 73 ? 7.587 7.107 -12.175 1.00 90.56 73 THR A N 1
ATOM 563 C CA . THR A 1 73 ? 8.044 7.650 -10.887 1.00 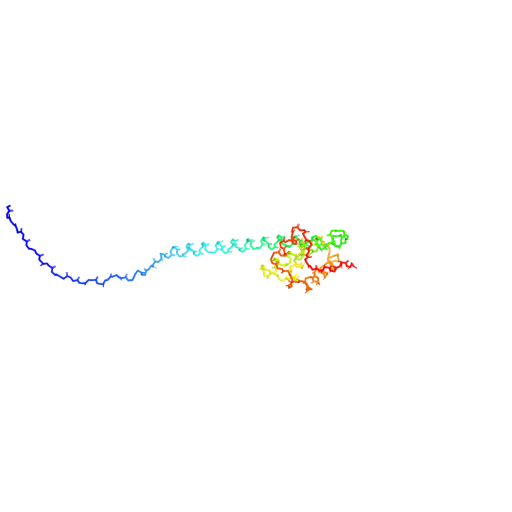90.56 73 THR A CA 1
ATOM 564 C C . THR A 1 73 ? 6.890 8.162 -10.031 1.00 90.56 73 THR A C 1
ATOM 566 O O . THR A 1 73 ? 6.885 7.950 -8.820 1.00 90.56 73 THR A O 1
ATOM 569 N N . LEU A 1 74 ? 5.900 8.814 -10.647 1.00 92.00 74 LEU A N 1
ATOM 570 C CA . LEU A 1 74 ? 4.720 9.319 -9.947 1.00 92.00 74 LEU A CA 1
ATOM 571 C C . LEU A 1 74 ? 3.867 8.164 -9.413 1.00 92.00 74 LEU A C 1
ATOM 573 O O . LEU A 1 74 ? 3.507 8.169 -8.238 1.00 92.00 74 LEU A O 1
ATOM 577 N N . THR A 1 75 ? 3.613 7.151 -10.241 1.00 94.06 75 THR A N 1
ATOM 578 C CA . THR A 1 75 ? 2.827 5.969 -9.864 1.00 94.06 75 THR A CA 1
ATOM 579 C C . THR A 1 75 ? 3.502 5.194 -8.730 1.00 94.06 75 THR A C 1
ATOM 581 O O . THR A 1 75 ? 2.869 4.894 -7.715 1.00 94.06 75 THR A O 1
ATOM 584 N N . THR A 1 76 ? 4.815 4.957 -8.828 1.00 94.25 76 THR A N 1
ATOM 585 C CA . THR A 1 76 ? 5.595 4.316 -7.759 1.00 94.25 76 THR A CA 1
ATOM 586 C C . THR A 1 76 ? 5.589 5.151 -6.480 1.00 94.25 76 THR A C 1
ATOM 588 O O . THR A 1 76 ? 5.424 4.612 -5.387 1.00 94.25 76 THR A O 1
ATOM 591 N N . SER A 1 77 ? 5.725 6.475 -6.592 1.00 94.19 77 SER A N 1
ATOM 592 C CA . SER A 1 77 ? 5.680 7.398 -5.453 1.00 94.19 77 SER A CA 1
ATOM 593 C C . SER A 1 77 ? 4.340 7.312 -4.708 1.00 94.19 77 SER A C 1
ATOM 595 O O . SER A 1 77 ? 4.302 7.122 -3.491 1.00 94.19 77 SER A O 1
ATOM 597 N N . GLN A 1 78 ? 3.224 7.352 -5.434 1.00 95.06 78 GLN A N 1
ATOM 598 C CA . GLN A 1 78 ? 1.890 7.240 -4.842 1.00 95.06 78 GLN A CA 1
ATOM 599 C C . GLN A 1 78 ? 1.668 5.882 -4.163 1.00 95.06 78 GLN A C 1
ATOM 601 O O . GLN A 1 78 ? 1.144 5.839 -3.045 1.00 95.06 78 GLN A O 1
ATOM 606 N N . ALA A 1 79 ? 2.131 4.790 -4.777 1.00 95.94 79 ALA A N 1
ATOM 607 C CA . ALA A 1 79 ? 2.055 3.457 -4.186 1.00 95.94 79 ALA A CA 1
ATOM 608 C C . ALA A 1 79 ? 2.894 3.337 -2.903 1.00 95.94 79 ALA A C 1
ATOM 610 O O . ALA A 1 79 ? 2.410 2.822 -1.897 1.00 95.94 79 ALA A O 1
ATOM 611 N N . LEU A 1 80 ? 4.120 3.873 -2.882 1.00 96.06 80 LEU A N 1
ATOM 612 C CA . LEU A 1 80 ? 4.958 3.898 -1.677 1.00 96.06 80 LEU A CA 1
ATOM 613 C C . LEU A 1 80 ? 4.319 4.722 -0.550 1.00 96.06 80 LEU A C 1
ATOM 615 O O . LEU A 1 80 ? 4.359 4.320 0.613 1.00 96.06 80 LEU A O 1
ATOM 619 N N . ALA A 1 81 ? 3.681 5.846 -0.876 1.00 96.31 81 ALA A N 1
ATOM 620 C CA . ALA A 1 81 ? 2.963 6.643 0.112 1.00 96.31 81 ALA A CA 1
ATOM 621 C C . ALA A 1 81 ? 1.720 5.928 0.670 1.00 96.31 81 ALA A C 1
ATOM 623 O O . ALA A 1 81 ? 1.382 6.099 1.846 1.00 96.31 81 ALA A O 1
ATOM 624 N N . ALA A 1 82 ? 1.040 5.125 -0.153 1.00 96.31 82 ALA A N 1
ATOM 625 C CA . ALA A 1 82 ? -0.062 4.273 0.283 1.00 96.31 82 ALA A CA 1
ATOM 626 C C . ALA A 1 82 ? 0.426 3.120 1.178 1.00 96.31 82 ALA A C 1
ATOM 628 O O . ALA A 1 82 ? -0.176 2.864 2.220 1.00 96.31 82 ALA A O 1
ATOM 629 N N . LEU A 1 83 ? 1.559 2.490 0.846 1.00 97.06 83 LEU A N 1
ATOM 630 C CA . LEU A 1 83 ? 2.196 1.476 1.695 1.00 97.06 83 LEU A CA 1
ATOM 631 C C . LEU A 1 83 ? 2.598 2.038 3.063 1.00 97.06 83 LEU A C 1
ATOM 633 O O . LEU A 1 83 ? 2.399 1.371 4.077 1.00 97.06 83 LEU A O 1
ATOM 637 N N . PHE A 1 84 ? 3.085 3.282 3.112 1.00 96.81 84 PHE A N 1
ATOM 638 C CA . PHE A 1 84 ? 3.363 3.967 4.375 1.00 96.81 84 PHE A CA 1
ATOM 639 C C . PHE A 1 84 ? 2.101 4.149 5.219 1.00 96.81 84 PHE A C 1
ATOM 641 O O . PHE A 1 84 ? 2.098 3.780 6.391 1.00 96.81 84 PHE A O 1
ATOM 648 N N . SER A 1 85 ? 1.007 4.638 4.625 1.00 96.00 85 SER A N 1
ATOM 649 C CA . SER A 1 85 ? -0.281 4.733 5.324 1.00 96.00 85 SER A CA 1
ATOM 650 C C . SER A 1 85 ? -0.744 3.390 5.887 1.00 96.00 85 SER A C 1
ATOM 652 O O . SER A 1 85 ? -1.153 3.304 7.042 1.00 96.00 85 SER A O 1
ATOM 654 N N . LEU A 1 86 ? -0.662 2.328 5.086 1.00 96.25 86 LEU A N 1
ATOM 655 C CA . LEU A 1 86 ? -1.080 0.992 5.502 1.00 96.25 86 LEU A CA 1
ATOM 656 C C . LEU A 1 86 ? -0.231 0.466 6.657 1.00 96.25 86 LEU A C 1
ATOM 658 O O . LEU A 1 86 ? -0.782 -0.092 7.604 1.00 96.25 86 LEU A O 1
ATOM 662 N N . GLN A 1 87 ? 1.077 0.727 6.639 1.00 95.94 87 GLN A N 1
ATOM 663 C CA . GLN A 1 87 ? 1.946 0.397 7.761 1.00 95.94 87 GLN A CA 1
ATOM 664 C C . GLN A 1 87 ? 1.557 1.162 9.031 1.00 95.94 87 GLN A C 1
ATOM 666 O O . GLN A 1 87 ? 1.527 0.561 10.103 1.00 95.94 87 GLN A O 1
ATOM 671 N N . THR A 1 88 ? 1.213 2.453 8.929 1.00 93.88 88 THR A N 1
ATOM 672 C CA . THR A 1 88 ? 0.738 3.230 10.092 1.00 93.88 88 THR A CA 1
ATOM 673 C C . THR A 1 88 ? -0.606 2.740 10.625 1.00 93.88 88 THR A C 1
ATOM 675 O O . THR A 1 88 ? -0.848 2.804 11.825 1.00 93.88 88 THR A O 1
ATOM 678 N N . GLU A 1 89 ? -1.450 2.181 9.757 1.00 93.12 89 GLU A N 1
ATOM 679 C CA . GLU A 1 89 ? -2.688 1.505 10.145 1.00 93.12 89 GLU A CA 1
ATOM 680 C C . GLU A 1 89 ? -2.429 0.081 10.671 1.00 93.12 89 GLU A C 1
ATOM 682 O O . GLU A 1 89 ? -3.375 -0.572 11.089 1.00 93.12 89 GLU A O 1
ATOM 687 N N . GLY A 1 90 ? -1.190 -0.426 10.687 1.00 93.62 90 GLY A N 1
ATOM 688 C CA . GLY A 1 90 ? -0.827 -1.747 11.218 1.00 93.62 90 GLY A CA 1
ATOM 689 C C . GLY A 1 90 ? -0.870 -2.901 10.208 1.00 93.62 90 GLY A C 1
ATOM 690 O O . GLY A 1 90 ? -0.804 -4.059 10.611 1.00 93.62 90 GLY A O 1
ATOM 691 N N . VAL A 1 91 ? -0.979 -2.616 8.909 1.00 95.62 91 VAL A N 1
ATOM 692 C CA . VAL A 1 91 ? -0.920 -3.619 7.834 1.00 95.62 91 VAL A CA 1
ATOM 693 C C . VAL A 1 91 ? 0.513 -3.723 7.319 1.00 95.62 91 VAL A C 1
ATOM 695 O O . VAL A 1 91 ? 1.125 -2.724 6.939 1.00 95.62 91 VAL A O 1
ATOM 698 N N . SER A 1 92 ? 1.073 -4.935 7.279 1.00 96.38 92 SER A N 1
ATOM 699 C CA . SER A 1 92 ? 2.445 -5.100 6.791 1.00 96.38 92 SER A CA 1
ATOM 700 C C . SER A 1 92 ? 2.536 -4.799 5.282 1.00 96.38 92 SER A C 1
ATOM 702 O O . SER A 1 92 ? 1.621 -5.143 4.538 1.00 96.38 92 SER A O 1
ATOM 704 N N . PRO A 1 93 ? 3.639 -4.223 4.771 1.00 95.44 93 PRO A N 1
ATOM 705 C CA . PRO A 1 93 ? 3.779 -3.887 3.348 1.00 95.44 93 PRO A CA 1
ATOM 706 C C . PRO A 1 93 ? 3.602 -5.087 2.408 1.00 95.44 93 PRO A C 1
ATOM 708 O O . PRO A 1 93 ? 3.009 -4.969 1.341 1.00 95.44 93 PRO A O 1
ATOM 711 N N . ARG A 1 94 ? 4.086 -6.267 2.816 1.00 95.56 94 ARG A N 1
ATOM 712 C CA . ARG A 1 94 ? 3.936 -7.504 2.037 1.00 95.56 94 ARG A CA 1
ATOM 713 C C . ARG A 1 94 ? 2.480 -7.961 1.983 1.00 95.56 94 ARG A C 1
ATOM 715 O O . ARG A 1 94 ? 2.012 -8.403 0.939 1.00 95.56 94 ARG A O 1
ATOM 722 N N . GLU A 1 95 ? 1.773 -7.852 3.101 1.00 96.44 95 GLU A N 1
ATOM 723 C CA . GLU A 1 95 ? 0.345 -8.150 3.171 1.00 96.44 95 GLU A CA 1
ATOM 724 C C . GLU A 1 95 ? -0.487 -7.129 2.392 1.00 96.44 95 GLU A C 1
ATOM 726 O O . GLU A 1 95 ? -1.379 -7.526 1.654 1.00 96.44 95 GLU A O 1
ATOM 731 N N . ALA A 1 96 ? -0.161 -5.841 2.493 1.00 96.56 96 ALA A N 1
ATOM 732 C CA . ALA A 1 96 ? -0.787 -4.772 1.725 1.00 96.56 96 ALA A CA 1
ATOM 733 C C . ALA A 1 96 ? -0.680 -5.022 0.217 1.00 96.56 96 ALA A C 1
ATOM 735 O O . ALA A 1 96 ? -1.684 -4.977 -0.483 1.00 96.56 96 ALA A O 1
ATOM 736 N N . LEU A 1 97 ? 0.520 -5.345 -0.276 1.00 96.38 97 LEU A N 1
ATOM 737 C CA . LEU A 1 97 ? 0.736 -5.673 -1.685 1.00 96.38 97 LEU A CA 1
ATOM 738 C C . LEU A 1 97 ? -0.060 -6.906 -2.119 1.00 96.38 97 LEU A C 1
ATOM 740 O O . LEU A 1 97 ? -0.697 -6.873 -3.165 1.00 96.38 97 LEU A O 1
ATOM 744 N N . ARG A 1 98 ? -0.075 -7.969 -1.306 1.00 95.06 98 ARG A N 1
ATOM 745 C CA . ARG A 1 98 ? -0.875 -9.166 -1.594 1.00 95.06 98 ARG A CA 1
ATOM 746 C C . ARG A 1 98 ? -2.366 -8.835 -1.674 1.00 95.06 98 ARG A C 1
ATOM 748 O O . ARG A 1 98 ? -3.001 -9.183 -2.658 1.00 95.06 98 ARG A O 1
ATOM 755 N N . ARG A 1 99 ? -2.901 -8.115 -0.684 1.00 94.94 99 ARG A N 1
ATOM 756 C CA . ARG A 1 99 ? -4.306 -7.687 -0.675 1.00 94.94 99 ARG A CA 1
ATOM 757 C C . ARG A 1 99 ? -4.627 -6.780 -1.862 1.00 94.94 99 ARG A C 1
ATOM 759 O O . ARG A 1 99 ? -5.699 -6.898 -2.425 1.00 94.94 99 ARG A O 1
ATOM 766 N N . ALA A 1 100 ? -3.707 -5.905 -2.269 1.00 95.00 100 ALA A N 1
ATOM 767 C CA . ALA A 1 100 ? -3.897 -5.061 -3.445 1.00 95.00 100 ALA A CA 1
ATOM 768 C C . ALA A 1 100 ? -3.952 -5.881 -4.746 1.00 95.00 100 ALA A C 1
ATOM 770 O O . ALA A 1 100 ? -4.744 -5.551 -5.621 1.00 95.00 100 ALA A O 1
ATOM 771 N N . VAL A 1 101 ? -3.165 -6.961 -4.856 1.00 94.25 101 VAL A N 1
ATOM 772 C CA . VAL A 1 101 ? -3.285 -7.926 -5.963 1.00 94.25 101 VAL A CA 1
ATOM 773 C C . VAL A 1 101 ? -4.639 -8.631 -5.913 1.00 94.25 101 VAL A C 1
ATOM 775 O O . VAL A 1 101 ? -5.308 -8.688 -6.938 1.00 94.25 101 VAL A O 1
ATOM 778 N N . ASP A 1 102 ? -5.070 -9.094 -4.736 1.00 91.94 102 ASP A N 1
ATOM 779 C CA . ASP A 1 102 ? -6.370 -9.759 -4.552 1.00 91.94 102 ASP A CA 1
ATOM 780 C C . ASP A 1 102 ? -7.559 -8.819 -4.856 1.00 91.94 102 ASP A C 1
ATOM 782 O O . ASP A 1 102 ? -8.618 -9.272 -5.278 1.00 91.94 102 ASP A O 1
ATOM 786 N N . CYS A 1 103 ? -7.387 -7.507 -4.655 1.00 88.62 103 CYS A N 1
ATOM 787 C CA . CYS A 1 103 ? -8.357 -6.470 -5.021 1.00 88.62 103 CYS A CA 1
ATOM 788 C C . CYS A 1 103 ? -8.263 -6.015 -6.486 1.00 88.62 103 CYS A C 1
ATOM 790 O O . CYS A 1 103 ? -9.071 -5.189 -6.905 1.00 88.62 103 CYS A O 1
ATOM 792 N N . SER A 1 104 ? -7.262 -6.471 -7.238 1.00 89.56 104 SER A N 1
ATOM 793 C CA . SER A 1 104 ? -7.092 -6.106 -8.642 1.00 89.56 104 SER A CA 1
ATOM 794 C C . SER A 1 104 ? -7.714 -7.162 -9.550 1.00 89.56 104 SER A C 1
ATOM 796 O O . SER A 1 104 ? -7.577 -8.355 -9.301 1.00 89.56 104 SER A O 1
ATOM 798 N N . ASP A 1 105 ? -8.295 -6.735 -10.669 1.00 88.50 105 ASP A N 1
ATOM 799 C CA . ASP A 1 105 ? -8.754 -7.647 -11.730 1.00 88.50 105 ASP A CA 1
ATOM 800 C C . ASP A 1 105 ? -7.588 -8.172 -12.602 1.00 88.50 105 ASP A C 1
ATOM 802 O O . ASP A 1 105 ? -7.788 -8.735 -13.680 1.00 88.50 105 ASP A O 1
ATOM 806 N N . LEU A 1 106 ? -6.340 -7.960 -12.166 1.00 86.69 106 LEU A N 1
ATOM 807 C CA . LEU A 1 106 ? -5.128 -8.325 -12.892 1.00 86.69 106 LEU A CA 1
ATOM 808 C C . LEU A 1 106 ? -4.714 -9.768 -12.588 1.00 86.69 106 LEU A C 1
ATOM 810 O O . LEU A 1 106 ? -4.822 -10.266 -11.469 1.00 86.69 106 LEU A O 1
ATOM 814 N N . THR A 1 107 ? -4.149 -10.446 -13.586 1.00 86.81 107 THR A N 1
ATOM 815 C CA . THR A 1 107 ? -3.697 -11.831 -13.410 1.00 86.81 107 THR A CA 1
ATOM 816 C C . THR A 1 107 ? -2.457 -11.919 -12.513 1.00 86.81 107 THR A C 1
ATOM 818 O O . THR A 1 107 ? -1.586 -11.046 -12.524 1.00 86.81 107 THR A O 1
ATOM 821 N N . ALA A 1 108 ? -2.305 -13.029 -11.785 1.00 81.81 108 ALA A N 1
ATOM 822 C CA . ALA A 1 108 ? -1.130 -13.263 -10.937 1.00 81.81 108 ALA A CA 1
ATOM 823 C C . ALA A 1 108 ? 0.204 -13.264 -11.716 1.00 81.81 108 ALA A C 1
ATOM 825 O O . ALA A 1 108 ? 1.257 -12.971 -11.149 1.00 81.81 108 ALA A O 1
ATOM 826 N N . GLN A 1 109 ? 0.181 -13.594 -13.014 1.00 84.31 109 GLN A N 1
ATOM 827 C CA . GLN A 1 109 ? 1.376 -13.551 -13.861 1.00 84.31 109 GLN A CA 1
ATOM 828 C C . GLN A 1 109 ? 1.829 -12.111 -14.122 1.00 84.31 109 GLN A C 1
ATOM 830 O O . GLN A 1 109 ? 3.020 -11.822 -14.026 1.00 84.31 109 GLN A O 1
ATOM 835 N N . THR A 1 110 ? 0.889 -11.202 -14.387 1.00 87.75 110 THR A N 1
ATOM 836 C CA . THR A 1 110 ? 1.187 -9.800 -14.711 1.00 87.75 110 THR A CA 1
ATOM 837 C C . THR A 1 110 ? 1.590 -8.979 -13.489 1.00 87.75 110 THR A C 1
ATOM 839 O O . THR A 1 110 ? 2.397 -8.063 -13.609 1.00 87.75 110 THR A O 1
ATOM 842 N N . THR A 1 111 ? 1.089 -9.320 -12.299 1.00 92.50 111 THR A N 1
ATOM 843 C CA . THR A 1 111 ? 1.338 -8.543 -11.072 1.00 92.50 111 THR A CA 1
ATOM 844 C C . THR A 1 111 ? 2.620 -8.931 -10.335 1.00 92.50 111 THR A C 1
ATOM 846 O O . THR A 1 111 ? 3.106 -8.162 -9.506 1.00 92.50 111 THR A O 1
ATOM 849 N N . ARG A 1 112 ? 3.219 -10.095 -10.631 1.00 91.75 112 ARG A N 1
ATOM 850 C CA . ARG A 1 112 ? 4.375 -10.621 -9.881 1.00 91.75 112 ARG A CA 1
ATOM 851 C C . ARG A 1 112 ? 5.599 -9.703 -9.927 1.00 91.75 112 ARG A C 1
ATOM 853 O O . ARG A 1 112 ? 6.192 -9.436 -8.881 1.00 91.75 112 ARG A O 1
ATOM 860 N N . ALA A 1 113 ? 5.997 -9.249 -11.115 1.00 93.50 113 ALA A N 1
ATOM 861 C CA . ALA A 1 113 ? 7.156 -8.368 -11.273 1.00 93.50 113 ALA A CA 1
ATOM 862 C C . ALA A 1 113 ? 6.914 -6.978 -10.640 1.00 93.50 113 ALA A C 1
ATOM 864 O O . ALA A 1 113 ? 7.720 -6.585 -9.791 1.00 93.50 113 ALA A O 1
ATOM 865 N N . PRO A 1 114 ? 5.790 -6.284 -10.918 1.00 94.75 114 PRO A N 1
ATOM 866 C CA . PRO A 1 114 ? 5.413 -5.040 -10.237 1.00 94.75 114 PRO A CA 1
ATOM 867 C C . PRO A 1 114 ? 5.377 -5.154 -8.711 1.00 94.75 114 PRO A C 1
ATOM 869 O O . PRO A 1 114 ? 5.943 -4.321 -8.006 1.00 94.75 114 PRO A O 1
ATOM 872 N N . MET A 1 115 ? 4.778 -6.223 -8.181 1.00 95.50 115 MET A N 1
ATOM 873 C CA . MET A 1 115 ? 4.702 -6.465 -6.740 1.00 95.50 115 MET A CA 1
ATOM 874 C C . MET A 1 115 ? 6.097 -6.578 -6.110 1.00 95.50 115 MET A C 1
ATOM 876 O O . MET A 1 115 ? 6.373 -5.941 -5.092 1.00 95.50 115 MET A O 1
ATOM 880 N N . ASN A 1 116 ? 6.990 -7.369 -6.713 1.00 95.06 116 ASN A N 1
ATOM 881 C CA . ASN A 1 116 ? 8.362 -7.530 -6.226 1.00 95.06 116 ASN A CA 1
ATOM 882 C C . ASN A 1 116 ? 9.150 -6.219 -6.304 1.00 95.06 116 ASN A C 1
ATOM 884 O O . ASN A 1 116 ? 9.883 -5.887 -5.374 1.00 95.06 116 ASN A O 1
ATOM 888 N N . TYR A 1 117 ? 8.969 -5.465 -7.387 1.00 96.06 117 TYR A N 1
ATOM 889 C CA . TYR A 1 117 ? 9.574 -4.153 -7.568 1.00 96.06 117 TYR A CA 1
ATOM 890 C C . TYR A 1 117 ? 9.140 -3.168 -6.476 1.00 96.06 117 TYR A C 1
ATOM 892 O O . TYR A 1 117 ? 9.990 -2.592 -5.797 1.00 96.06 117 TYR A O 1
ATOM 900 N N . LEU A 1 118 ? 7.832 -3.026 -6.237 1.00 96.06 118 LEU A N 1
ATOM 901 C CA . LEU A 1 118 ? 7.307 -2.147 -5.190 1.00 96.06 118 LEU A CA 1
ATOM 902 C C . LEU A 1 118 ? 7.810 -2.558 -3.806 1.00 96.06 118 LEU A C 1
ATOM 904 O O . LEU A 1 118 ? 8.177 -1.702 -2.999 1.00 96.06 118 LEU A O 1
ATOM 908 N N . PHE A 1 119 ? 7.872 -3.864 -3.538 1.00 96.38 119 PHE A N 1
ATOM 909 C CA . PHE A 1 119 ? 8.404 -4.378 -2.283 1.00 96.38 119 PHE A CA 1
ATOM 910 C C . PHE A 1 119 ? 9.893 -4.053 -2.106 1.00 96.38 119 PHE A C 1
ATOM 912 O O . PHE A 1 119 ? 10.299 -3.640 -1.020 1.00 96.38 119 PHE A O 1
ATOM 919 N N . LEU A 1 120 ? 10.699 -4.169 -3.164 1.00 95.69 120 LEU A N 1
ATOM 920 C CA . LEU A 1 120 ? 12.110 -3.784 -3.146 1.00 95.69 120 LEU A CA 1
ATOM 921 C C . LEU A 1 120 ? 12.269 -2.276 -2.905 1.00 95.69 120 LEU A C 1
ATOM 923 O O . LEU A 1 120 ? 12.991 -1.872 -1.994 1.00 95.69 120 LEU A O 1
ATOM 927 N N . CYS A 1 121 ? 11.547 -1.438 -3.657 1.00 94.62 121 CYS A N 1
ATOM 928 C CA . CYS A 1 121 ? 11.558 0.015 -3.474 1.00 94.62 121 CYS A CA 1
ATOM 929 C C . CYS A 1 121 ? 11.179 0.412 -2.046 1.00 94.62 121 CYS A C 1
ATOM 931 O O . CYS A 1 121 ? 11.788 1.320 -1.469 1.00 94.62 121 CYS A O 1
ATOM 933 N N . TRP A 1 122 ? 10.200 -0.286 -1.471 1.00 95.88 122 TRP A N 1
ATOM 934 C CA . TRP A 1 122 ? 9.804 -0.120 -0.085 1.00 95.88 122 TRP A CA 1
ATOM 935 C C . TRP A 1 122 ? 10.939 -0.494 0.874 1.00 95.88 122 TRP A C 1
ATOM 937 O O . TRP A 1 122 ? 11.317 0.323 1.708 1.00 95.88 122 TRP A O 1
ATOM 947 N N . GLN A 1 123 ? 11.540 -1.679 0.747 1.00 95.38 123 GLN A N 1
ATOM 948 C CA . GLN A 1 123 ? 12.646 -2.105 1.615 1.00 95.38 123 GLN A CA 1
ATOM 949 C C . GLN A 1 123 ? 13.823 -1.122 1.603 1.00 95.38 123 GLN A C 1
ATOM 951 O O . GLN A 1 123 ? 14.403 -0.839 2.652 1.00 95.38 123 GLN A O 1
ATOM 956 N N . THR A 1 124 ? 14.150 -0.563 0.437 1.00 94.25 124 THR A N 1
ATOM 957 C CA . THR A 1 124 ? 15.247 0.400 0.290 1.00 94.25 124 THR A CA 1
ATOM 958 C C . THR A 1 124 ? 14.934 1.763 0.915 1.00 94.25 124 THR A C 1
ATOM 960 O O . THR A 1 124 ? 15.840 2.425 1.429 1.00 94.25 124 THR A O 1
ATOM 963 N N . ASN A 1 125 ? 13.673 2.209 0.876 1.00 93.62 125 ASN A N 1
ATOM 964 C CA . ASN A 1 125 ? 13.328 3.605 1.164 1.00 93.62 125 ASN A CA 1
ATOM 965 C C . ASN A 1 125 ? 12.355 3.824 2.329 1.00 93.62 125 ASN A C 1
ATOM 967 O O . ASN A 1 125 ? 12.211 4.966 2.751 1.00 93.62 125 ASN A O 1
ATOM 971 N N . ALA A 1 126 ? 11.748 2.787 2.912 1.00 90.62 126 ALA A N 1
ATOM 972 C CA . ALA A 1 126 ? 10.726 2.918 3.959 1.00 90.62 126 ALA A CA 1
ATOM 973 C C . ALA A 1 126 ? 11.162 3.816 5.125 1.00 90.62 126 ALA A C 1
ATOM 975 O O . ALA A 1 126 ? 10.413 4.685 5.556 1.00 90.62 126 ALA A O 1
ATOM 976 N N . LYS A 1 127 ? 12.412 3.673 5.585 1.00 92.12 127 LYS A N 1
ATOM 977 C CA . LYS A 1 127 ? 12.973 4.476 6.690 1.00 92.12 127 LYS A CA 1
ATOM 978 C C . LYS A 1 127 ? 13.111 5.969 6.365 1.00 92.12 127 LYS A C 1
ATOM 980 O O . LYS A 1 127 ? 13.284 6.771 7.274 1.00 92.12 127 LYS A O 1
ATOM 985 N N . LYS A 1 128 ? 13.077 6.335 5.082 1.00 92.94 128 LYS A N 1
ATOM 986 C CA . LYS A 1 128 ? 13.180 7.715 4.591 1.00 92.94 128 LYS A CA 1
ATOM 987 C C . LYS A 1 128 ? 11.805 8.352 4.377 1.00 92.94 128 LYS A C 1
ATOM 989 O O . LYS A 1 128 ? 11.728 9.566 4.214 1.00 92.94 128 LYS A O 1
ATOM 994 N N . ILE A 1 129 ? 10.733 7.557 4.349 1.00 92.62 129 ILE A N 1
ATOM 995 C CA . ILE A 1 129 ? 9.371 8.050 4.146 1.00 92.62 129 ILE A CA 1
ATOM 996 C C . ILE A 1 129 ? 8.820 8.487 5.503 1.00 92.62 129 ILE A C 1
ATOM 998 O O . ILE A 1 129 ? 8.548 7.671 6.377 1.00 92.62 129 ILE A O 1
ATOM 1002 N N . THR A 1 130 ? 8.666 9.795 5.681 1.00 94.38 130 THR A N 1
ATOM 1003 C CA . THR A 1 130 ? 7.982 10.399 6.830 1.00 94.38 130 THR A CA 1
ATOM 1004 C C . THR A 1 130 ? 6.564 10.812 6.442 1.00 94.38 130 THR A C 1
ATOM 1006 O O . THR A 1 130 ? 6.235 10.860 5.259 1.00 94.38 130 THR A O 1
ATOM 1009 N N . SER A 1 131 ? 5.715 11.159 7.415 1.00 93.56 131 SER A N 1
ATOM 1010 C CA . SER A 1 131 ? 4.339 11.605 7.131 1.00 93.56 131 SER A CA 1
ATOM 1011 C C . SER A 1 131 ? 4.266 12.793 6.143 1.00 93.56 131 SER A C 1
ATOM 1013 O O . SER A 1 131 ? 3.522 12.690 5.163 1.00 93.56 131 SER A O 1
ATOM 1015 N N . PRO A 1 132 ? 5.081 13.865 6.280 1.00 94.50 132 PRO A N 1
ATOM 1016 C CA . PRO A 1 132 ? 5.114 14.949 5.291 1.00 94.50 132 PRO A CA 1
ATOM 1017 C C . PRO A 1 132 ? 5.551 14.493 3.894 1.00 94.50 132 PRO A C 1
ATOM 1019 O O . PRO A 1 132 ? 4.973 14.920 2.897 1.00 94.50 132 PRO A O 1
ATOM 1022 N N . ILE A 1 133 ? 6.543 13.600 3.818 1.00 93.81 133 ILE A N 1
ATOM 1023 C CA . ILE A 1 133 ? 7.038 13.057 2.546 1.00 93.81 133 ILE A CA 1
ATOM 1024 C C . ILE A 1 133 ? 5.965 12.179 1.894 1.00 93.81 133 ILE A C 1
ATOM 1026 O O . ILE A 1 133 ? 5.673 12.335 0.716 1.00 93.81 133 ILE A O 1
ATOM 1030 N N . ALA A 1 134 ? 5.305 11.306 2.656 1.00 93.62 134 ALA A N 1
ATOM 1031 C CA . ALA A 1 134 ? 4.194 10.510 2.149 1.00 93.62 134 ALA A CA 1
ATOM 1032 C C . ALA A 1 134 ? 3.058 11.407 1.629 1.00 93.62 134 ALA A C 1
ATOM 1034 O O . ALA A 1 134 ? 2.456 11.107 0.600 1.00 93.62 134 ALA A O 1
ATOM 1035 N N . GLN A 1 135 ? 2.777 12.530 2.296 1.00 94.06 135 GLN A N 1
ATOM 1036 C CA . GLN A 1 135 ? 1.764 13.476 1.837 1.00 94.06 135 GLN A CA 1
ATOM 1037 C C . GLN A 1 135 ? 2.146 14.148 0.510 1.00 94.06 135 GLN A C 1
ATOM 1039 O O . GLN A 1 135 ? 1.297 14.220 -0.377 1.00 94.06 135 GLN A O 1
ATOM 1044 N N . SER A 1 136 ? 3.397 14.588 0.338 1.00 93.19 136 SER A N 1
ATOM 1045 C CA . SER A 1 136 ? 3.848 15.186 -0.929 1.00 93.19 136 SER A CA 1
ATOM 1046 C C . SER A 1 136 ? 3.877 14.168 -2.075 1.00 93.19 136 SER A C 1
ATOM 1048 O O . SER A 1 136 ? 3.481 14.474 -3.201 1.00 93.19 136 SER A O 1
ATOM 1050 N N . MET A 1 137 ? 4.264 12.928 -1.778 1.00 93.12 137 MET A N 1
ATOM 1051 C CA . MET A 1 137 ? 4.252 11.815 -2.727 1.00 93.12 137 MET A CA 1
ATOM 1052 C C . MET A 1 137 ? 2.828 11.493 -3.211 1.00 93.12 137 MET A C 1
ATOM 1054 O O . MET A 1 137 ? 2.622 11.258 -4.402 1.00 93.12 137 MET A O 1
ATOM 1058 N N . ARG A 1 138 ? 1.814 11.566 -2.332 1.00 91.75 138 ARG A N 1
ATOM 1059 C CA . ARG A 1 138 ? 0.394 11.413 -2.721 1.00 91.75 138 ARG A CA 1
ATOM 1060 C C . ARG A 1 138 ? -0.058 12.482 -3.714 1.00 91.75 138 ARG A C 1
ATOM 1062 O O . ARG A 1 138 ? -0.789 12.156 -4.644 1.00 91.75 138 ARG A O 1
ATOM 1069 N N . SER A 1 139 ? 0.372 13.733 -3.536 1.00 88.50 139 SER A N 1
ATOM 1070 C CA . SER A 1 139 ? 0.011 14.844 -4.430 1.00 88.50 139 SER A CA 1
ATOM 1071 C C . SER A 1 139 ? 0.775 14.850 -5.759 1.00 88.50 139 SER A C 1
ATOM 1073 O O . SER A 1 139 ? 0.545 15.730 -6.580 1.00 88.50 139 SER A O 1
ATOM 1075 N N . GLY A 1 140 ? 1.661 13.876 -5.991 1.00 83.00 140 GLY A N 1
ATOM 1076 C CA . GLY A 1 140 ? 2.408 13.739 -7.242 1.00 83.00 140 GLY A CA 1
ATOM 1077 C C . GLY A 1 140 ? 3.780 14.409 -7.235 1.00 83.00 140 GLY A C 1
ATOM 1078 O O . GLY A 1 140 ? 4.455 14.407 -8.262 1.00 83.00 140 GLY A O 1
ATOM 1079 N N . SER A 1 141 ? 4.229 14.937 -6.093 1.00 87.75 141 SER A N 1
ATOM 1080 C CA . SER A 1 141 ? 5.609 15.395 -5.968 1.00 87.75 141 SER A CA 1
ATOM 1081 C C . SER A 1 141 ? 6.554 14.188 -5.973 1.00 87.75 141 SER A C 1
ATOM 1083 O O . SER A 1 141 ? 6.247 13.154 -5.363 1.00 87.75 141 SER A O 1
ATOM 1085 N N . PRO A 1 142 ? 7.713 14.286 -6.643 1.00 84.31 142 PRO A N 1
ATOM 1086 C CA . PRO A 1 142 ? 8.703 13.225 -6.597 1.00 84.31 142 PRO A CA 1
ATOM 1087 C C . PRO A 1 142 ? 9.251 13.081 -5.168 1.00 84.31 142 PRO A C 1
ATOM 1089 O O . PRO A 1 142 ? 9.342 14.072 -4.434 1.00 84.31 142 PRO A O 1
ATOM 1092 N N . PRO A 1 143 ? 9.631 11.865 -4.752 1.00 87.56 143 PRO A N 1
ATOM 1093 C CA . PRO A 1 143 ? 10.267 11.681 -3.461 1.00 87.56 143 PRO A CA 1
ATOM 1094 C C . PRO A 1 143 ? 11.655 12.334 -3.435 1.00 87.56 143 PRO A C 1
ATOM 1096 O O . PRO A 1 143 ? 12.341 12.378 -4.456 1.00 87.56 143 PRO A O 1
ATOM 1099 N N . PRO A 1 144 ? 12.130 12.765 -2.254 1.00 88.19 144 PRO A N 1
ATOM 1100 C CA . PRO A 1 144 ? 13.452 13.373 -2.087 1.00 88.19 144 PRO A CA 1
ATOM 1101 C C . PRO A 1 144 ? 14.605 12.349 -2.140 1.00 88.19 144 PRO A C 1
ATOM 1103 O O . PRO A 1 144 ? 15.723 12.640 -1.725 1.00 88.19 144 PRO A O 1
ATOM 1106 N N . PHE A 1 145 ? 14.340 11.125 -2.595 1.00 90.00 145 PHE A N 1
ATOM 1107 C CA . PHE A 1 145 ? 15.298 10.029 -2.686 1.00 90.00 145 PHE A CA 1
ATOM 1108 C C . PHE A 1 145 ? 15.130 9.297 -4.024 1.00 90.00 145 PHE A C 1
ATOM 1110 O O . PHE A 1 145 ? 14.029 9.276 -4.579 1.00 90.00 145 PHE A O 1
ATOM 1117 N N . PRO A 1 146 ? 16.199 8.674 -4.548 1.00 88.38 146 PRO A N 1
ATOM 1118 C CA . PRO A 1 146 ? 16.130 7.978 -5.823 1.00 88.38 146 PRO A CA 1
ATOM 1119 C C . PRO A 1 146 ? 15.218 6.747 -5.737 1.00 88.38 146 PRO A C 1
ATOM 1121 O O . PRO A 1 146 ? 15.304 5.948 -4.800 1.00 88.38 146 PRO A O 1
ATOM 1124 N N . ILE A 1 147 ? 14.371 6.580 -6.753 1.00 88.25 147 ILE A N 1
ATOM 1125 C CA . ILE A 1 147 ? 13.623 5.350 -7.016 1.00 88.25 147 ILE A CA 1
ATOM 1126 C C . ILE A 1 147 ? 14.299 4.648 -8.196 1.00 88.25 147 ILE A C 1
ATOM 1128 O O . ILE A 1 147 ? 14.514 5.263 -9.239 1.00 88.25 147 ILE A O 1
ATOM 1132 N N . ALA A 1 148 ? 14.633 3.366 -8.034 1.00 88.44 148 ALA A N 1
ATOM 1133 C CA . ALA A 1 148 ? 15.147 2.557 -9.134 1.00 88.44 148 ALA A CA 1
ATOM 1134 C C . ALA A 1 148 ? 14.075 2.413 -10.231 1.00 88.44 148 ALA A C 1
ATOM 1136 O O . ALA A 1 148 ? 12.902 2.233 -9.893 1.00 88.44 148 ALA A O 1
ATO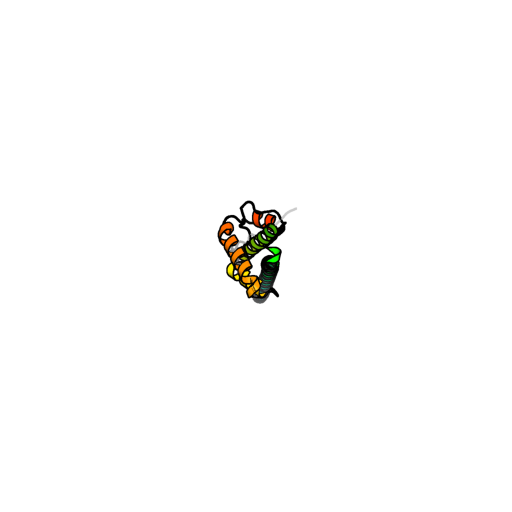M 1137 N N . PRO A 1 149 ? 14.429 2.479 -11.523 1.00 89.31 149 PRO A N 1
ATOM 1138 C CA . PRO A 1 149 ? 13.466 2.248 -12.593 1.00 89.31 149 PRO A CA 1
ATOM 1139 C C . PRO A 1 149 ? 12.942 0.809 -12.539 1.00 89.31 149 PRO A C 1
ATOM 1141 O O . PRO A 1 149 ? 13.659 -0.111 -12.143 1.00 89.31 149 PRO A O 1
ATOM 1144 N N . PHE A 1 150 ? 11.685 0.618 -12.930 1.00 90.62 150 PHE A N 1
ATOM 1145 C CA . PHE A 1 150 ? 11.114 -0.715 -13.074 1.00 90.62 150 PHE A CA 1
ATOM 1146 C C . PHE A 1 150 ? 11.728 -1.420 -14.290 1.00 90.62 150 PHE A C 1
ATOM 1148 O O . PHE A 1 150 ? 11.777 -0.851 -15.382 1.00 90.62 150 PHE A O 1
ATOM 1155 N N . ALA A 1 151 ? 12.186 -2.654 -14.086 1.00 84.81 151 ALA A N 1
ATOM 1156 C CA . ALA A 1 151 ? 12.650 -3.551 -15.136 1.00 84.81 151 ALA A CA 1
ATOM 1157 C C . ALA A 1 151 ? 11.685 -4.753 -15.186 1.00 84.81 151 ALA A C 1
ATOM 1159 O O . ALA A 1 151 ? 11.631 -5.486 -14.192 1.00 84.81 151 ALA A O 1
ATOM 1160 N N . PRO A 1 152 ? 10.879 -4.894 -16.257 1.00 74.56 152 PRO A N 1
ATOM 1161 C CA . PRO A 1 152 ? 9.884 -5.960 -16.386 1.00 74.56 152 PRO A CA 1
ATOM 1162 C C . PRO A 1 152 ? 10.498 -7.356 -16.526 1.00 74.56 152 PRO A C 1
ATOM 1164 O O . PRO A 1 152 ? 11.613 -7.470 -17.084 1.00 74.56 152 PRO A O 1
#

pLDDT: mean 83.35, std 17.51, range [38.31, 97.06]

Secondary structure (DSSP, 8-state):
-------------------------HHHHHHHHHHHHHHHHHHHHHHHHHHHHHHHHHGGGGSTTTSSSTTHHHHHHHHHHHHHHHHHTT--HHHHHHHHHHTSSS-HHHHHHHHHHHHHHHHHHGGG--HHHHHHHHTTPPPSS--PPP--